Protein AF-A0A2R6MKP9-F1 (afdb_monomer_lite)

Foldseek 3Di:
DDDDDDDDDDDDDDDPPPDDDDDQDDDPPNDHPVVQLLVQLLVLLVVLLVQLVVVVADFDPCLSVQLSVQCVVQDLPDLVSSLVSSCVSGHPDPVSNVVSVVSSVVSNVSSVVSVCSDPPDDDD

Radius of gyration: 22.26 Å; chains: 1; bounding box: 54×35×82 Å

Sequence (124 aa):
MSDEPRSGGFDILDDATTDGVGVPKTNGAGVPDFAAARDHVRDELVRFARALRRAGMDVPANAATTAARALVVVGFDDRERARTALRACLVTDRADRATFDDLFAEFWRRLTAGLDPGGPAERA

Secondary structure (DSSP, 8-state):
---------------------------SSS---HHHHHHHHHHHHHHHHHHHHHTT----TTHHHHHHHHHHHH-SS-HHHHHHHHHHHH--SSTTHHHHHHHHHHHHHHHHHHH-SSTT----

pLDDT: mean 77.76, std 21.06, range [38.19, 97.19]

Structure (mmCIF, N/CA/C/O backbone):
data_AF-A0A2R6MKP9-F1
#
_entry.id   AF-A0A2R6MKP9-F1
#
loop_
_atom_site.group_PDB
_atom_site.id
_atom_site.type_symbol
_atom_site.label_atom_id
_atom_site.label_alt_id
_atom_site.label_comp_id
_atom_site.label_asym_id
_atom_site.label_entity_id
_atom_site.label_seq_id
_atom_site.pdbx_PDB_ins_code
_atom_site.Cartn_x
_atom_site.Cartn_y
_atom_site.Cartn_z
_atom_site.occupancy
_atom_site.B_iso_or_equiv
_atom_site.auth_seq_id
_atom_site.auth_comp_id
_atom_site.auth_asym_id
_atom_site.auth_atom_id
_atom_site.pdbx_PDB_model_num
ATOM 1 N N . MET A 1 1 ? -28.445 -10.143 -64.702 1.00 51.88 1 MET A N 1
ATOM 2 C CA . MET A 1 1 ? -27.547 -11.281 -64.999 1.00 51.88 1 MET A CA 1
ATOM 3 C C . MET A 1 1 ? -26.154 -10.688 -65.112 1.00 51.88 1 MET A C 1
ATOM 5 O O . MET A 1 1 ? -25.899 -10.023 -66.097 1.00 51.88 1 MET A O 1
ATOM 9 N N . SER A 1 2 ? -25.305 -10.694 -64.093 1.00 52.06 2 SER A N 1
ATOM 10 C CA . SER A 1 2 ? -25.045 -11.792 -63.166 1.00 52.06 2 SER A CA 1
ATOM 11 C C . SER A 1 2 ? -25.124 -11.377 -61.702 1.00 52.06 2 SER A C 1
ATOM 13 O O . SER A 1 2 ? -24.705 -10.291 -61.314 1.00 52.06 2 SER A O 1
ATOM 15 N N . ASP A 1 3 ? -25.712 -12.290 -60.949 1.00 47.47 3 ASP A N 1
ATOM 16 C CA . ASP A 1 3 ? -25.727 -12.399 -59.503 1.00 47.47 3 ASP A CA 1
ATOM 17 C C . ASP A 1 3 ? -24.469 -13.193 -59.116 1.00 47.47 3 ASP A C 1
ATOM 19 O O . ASP A 1 3 ? -24.230 -14.241 -59.716 1.00 47.47 3 ASP A O 1
ATOM 23 N N . GLU A 1 4 ? -23.649 -12.700 -58.186 1.00 56.94 4 GLU A N 1
ATOM 24 C CA . GLU A 1 4 ? -22.864 -13.589 -57.323 1.00 56.94 4 GLU A CA 1
ATOM 25 C C . GLU A 1 4 ? -22.521 -12.881 -55.992 1.00 56.94 4 GLU A C 1
ATOM 27 O O . GLU A 1 4 ? -21.984 -11.766 -56.006 1.00 56.94 4 GLU A O 1
ATOM 32 N N . PRO A 1 5 ? -22.836 -13.495 -54.837 1.00 58.31 5 PRO A N 1
ATOM 33 C CA . PRO A 1 5 ? -22.651 -12.912 -53.513 1.00 58.31 5 PRO A CA 1
ATOM 34 C C . PRO A 1 5 ? -21.278 -13.261 -52.921 1.00 58.31 5 PRO A C 1
ATOM 36 O O . PRO A 1 5 ? -20.846 -14.410 -52.952 1.00 58.31 5 PRO A O 1
ATOM 39 N N . ARG A 1 6 ? -20.619 -12.301 -52.260 1.00 48.06 6 ARG A N 1
ATOM 40 C CA . ARG A 1 6 ? -19.534 -12.609 -51.312 1.00 48.06 6 ARG A CA 1
ATOM 41 C C . ARG A 1 6 ? -20.007 -12.431 -49.876 1.00 48.06 6 ARG A C 1
ATOM 43 O O . ARG A 1 6 ? -19.797 -11.394 -49.257 1.00 48.06 6 ARG A O 1
ATOM 50 N N . SER A 1 7 ? -20.614 -13.495 -49.356 1.00 53.59 7 SER A N 1
ATOM 51 C CA . SER A 1 7 ? -20.558 -13.828 -47.933 1.00 53.59 7 SER A CA 1
ATOM 52 C C . SER A 1 7 ? -19.128 -14.258 -47.602 1.00 53.59 7 SER A C 1
ATOM 54 O O . SER A 1 7 ? -18.649 -15.258 -48.128 1.00 53.59 7 SER A O 1
ATOM 56 N N . GLY A 1 8 ? -18.441 -13.502 -46.749 1.00 48.75 8 GLY A N 1
ATOM 57 C CA . GLY A 1 8 ? -17.174 -13.897 -46.134 1.00 48.75 8 GLY A CA 1
ATOM 58 C C . GLY A 1 8 ? -17.363 -13.897 -44.628 1.00 48.75 8 GLY A C 1
ATOM 59 O O . GLY A 1 8 ? -17.310 -12.841 -44.004 1.00 48.75 8 GLY A O 1
ATOM 60 N N . GLY A 1 9 ? -17.701 -15.072 -44.102 1.00 44.62 9 GLY A N 1
ATOM 61 C CA . GLY A 1 9 ? -18.015 -15.324 -42.706 1.00 44.62 9 GLY A CA 1
ATOM 62 C C . GLY A 1 9 ? -16.894 -14.951 -41.742 1.00 44.62 9 GLY A C 1
ATOM 63 O O . GLY A 1 9 ? -15.705 -15.003 -42.045 1.00 44.62 9 GLY A O 1
ATOM 64 N N . PHE A 1 10 ? -17.346 -14.562 -40.562 1.00 47.12 10 PHE A N 1
ATOM 65 C CA . PHE A 1 10 ? -16.588 -14.399 -39.341 1.00 47.12 10 PHE A CA 1
ATOM 66 C C . PHE A 1 10 ? -16.225 -15.787 -38.804 1.00 47.12 10 PHE A C 1
ATOM 68 O O . PHE A 1 10 ? -17.066 -16.437 -38.189 1.00 47.12 10 PHE A O 1
ATOM 75 N N . ASP A 1 11 ? -14.997 -16.242 -39.046 1.00 48.06 11 ASP A N 1
ATOM 76 C CA . ASP A 1 11 ? -14.429 -17.386 -38.331 1.00 48.06 11 ASP A CA 1
ATOM 77 C C . ASP A 1 11 ? -13.654 -16.864 -37.118 1.00 48.06 11 ASP A C 1
ATOM 79 O O . ASP A 1 11 ? -12.482 -16.487 -37.189 1.00 48.06 11 ASP A O 1
ATOM 83 N N . ILE A 1 12 ? -14.364 -16.808 -35.988 1.00 48.00 12 ILE A N 1
ATOM 84 C CA . ILE A 1 12 ? -13.741 -16.929 -34.674 1.00 48.00 12 ILE A CA 1
ATOM 85 C C . ILE A 1 12 ? -13.135 -18.325 -34.623 1.00 48.00 12 ILE A C 1
ATOM 87 O O . ILE A 1 12 ? -13.857 -19.316 -34.546 1.00 48.00 12 ILE A O 1
ATOM 91 N N . LEU A 1 13 ? -11.810 -18.386 -34.619 1.00 45.19 13 LEU A N 1
ATOM 92 C CA . LEU A 1 13 ? -11.105 -19.502 -34.015 1.00 45.19 13 LEU A CA 1
ATOM 93 C C . LEU A 1 13 ? -10.690 -19.072 -32.614 1.00 45.19 13 LEU A C 1
ATOM 95 O O . LEU A 1 13 ? -9.719 -18.346 -32.402 1.00 45.19 13 LEU A O 1
ATOM 99 N N . ASP A 1 14 ? -11.538 -19.500 -31.689 1.00 49.00 14 ASP A N 1
ATOM 100 C CA . ASP A 1 14 ? -11.212 -19.787 -30.306 1.00 49.00 14 ASP A CA 1
ATOM 101 C C . ASP A 1 14 ? -10.197 -20.943 -30.314 1.00 49.00 14 ASP A C 1
ATOM 103 O O . ASP A 1 14 ? -10.514 -22.042 -30.764 1.00 49.00 14 ASP A O 1
ATOM 107 N N . ASP A 1 15 ? -8.964 -20.686 -29.878 1.00 40.44 15 ASP A N 1
ATOM 108 C CA . ASP A 1 15 ? -8.078 -21.744 -29.389 1.00 40.44 15 ASP A CA 1
ATOM 109 C C . ASP A 1 15 ? -7.482 -21.295 -28.058 1.00 40.44 15 ASP A C 1
ATOM 111 O O . ASP A 1 15 ? -6.445 -20.631 -27.960 1.00 40.44 15 ASP A O 1
ATOM 115 N N . ALA A 1 16 ? -8.224 -21.624 -27.007 1.00 51.53 16 ALA A N 1
ATOM 116 C CA . ALA A 1 16 ? -7.727 -21.660 -25.653 1.00 51.53 16 ALA A CA 1
ATOM 117 C C . ALA A 1 16 ? -6.789 -22.866 -25.498 1.00 51.53 16 ALA A C 1
ATOM 119 O O . ALA A 1 16 ? -7.197 -23.925 -25.032 1.00 51.53 16 ALA A O 1
ATOM 120 N N . THR A 1 17 ? -5.508 -22.671 -25.808 1.00 40.91 17 THR A N 1
ATOM 121 C CA . THR A 1 17 ? -4.431 -23.511 -25.270 1.00 40.91 17 THR A CA 1
ATOM 122 C C . THR A 1 17 ? -3.730 -22.745 -24.149 1.00 40.91 17 THR A C 1
ATOM 124 O O . THR A 1 17 ? -2.681 -22.123 -24.322 1.00 40.91 17 THR A O 1
ATOM 127 N N . THR A 1 18 ? -4.339 -22.758 -22.962 1.00 48.22 18 THR A N 1
ATOM 128 C CA . THR A 1 18 ? -3.602 -22.553 -21.710 1.00 48.22 18 THR A CA 1
ATOM 129 C C . THR A 1 18 ? -2.900 -23.854 -21.359 1.00 48.22 18 THR A C 1
ATOM 131 O O . THR A 1 18 ? -3.435 -24.641 -20.585 1.00 48.22 18 THR A O 1
ATOM 134 N N . ASP A 1 19 ? -1.702 -24.050 -21.903 1.00 40.56 19 ASP A N 1
ATOM 135 C CA . ASP A 1 19 ? -0.740 -24.989 -21.336 1.00 40.56 19 ASP A CA 1
ATOM 136 C C . ASP A 1 19 ? 0.460 -24.221 -20.791 1.00 40.56 19 ASP A C 1
ATOM 138 O O . ASP A 1 19 ? 1.057 -23.354 -21.434 1.00 40.56 19 ASP A O 1
ATOM 142 N N . GLY A 1 20 ? 0.718 -24.476 -19.512 1.00 49.41 20 GLY A N 1
ATOM 143 C CA . GLY A 1 20 ? 1.584 -23.678 -18.672 1.00 49.41 20 GLY A CA 1
ATOM 144 C C . GLY A 1 20 ? 3.056 -23.825 -19.012 1.00 49.41 20 GLY A C 1
ATOM 145 O O . GLY A 1 20 ? 3.613 -24.904 -18.888 1.00 49.41 20 GLY A O 1
ATOM 146 N N . VAL A 1 21 ? 3.698 -22.691 -19.282 1.00 38.31 21 VAL A N 1
ATOM 147 C CA . VAL A 1 21 ? 5.033 -22.332 -18.790 1.00 38.31 21 VAL A CA 1
ATOM 148 C C . VAL A 1 21 ? 5.019 -20.808 -18.649 1.00 38.31 21 VAL A C 1
ATOM 150 O O . VAL A 1 21 ? 4.752 -20.095 -19.614 1.00 38.31 21 VAL A O 1
ATOM 153 N N . GLY A 1 22 ? 5.248 -20.286 -17.444 1.00 40.75 22 GLY A N 1
ATOM 154 C CA . GLY A 1 22 ? 5.333 -18.844 -17.214 1.00 40.75 22 GLY A CA 1
ATOM 155 C C . GLY A 1 22 ? 6.589 -18.265 -17.862 1.00 40.75 22 GLY A C 1
ATOM 156 O O . GLY A 1 22 ? 7.650 -18.273 -17.247 1.00 40.75 22 GLY A O 1
ATOM 157 N N . VAL A 1 23 ? 6.472 -17.765 -19.093 1.00 46.59 23 VAL A N 1
ATOM 158 C CA . VAL A 1 23 ? 7.492 -16.912 -19.715 1.00 46.59 23 VAL A CA 1
ATOM 159 C C . VAL A 1 23 ? 7.166 -15.459 -19.356 1.00 46.59 23 VAL A C 1
ATOM 161 O O . VAL A 1 23 ? 6.036 -15.025 -19.611 1.00 46.59 23 VAL A O 1
ATOM 164 N N . PRO A 1 24 ? 8.102 -14.683 -18.776 1.00 47.78 24 PRO A N 1
ATOM 165 C CA . PRO A 1 24 ? 7.893 -13.252 -18.602 1.00 47.78 24 PRO A CA 1
ATOM 166 C C . PRO A 1 24 ? 7.704 -12.628 -19.987 1.00 47.78 24 PRO A C 1
ATOM 168 O O . PRO A 1 24 ? 8.552 -12.789 -20.866 1.00 47.78 24 PRO A O 1
ATOM 171 N N . LYS A 1 25 ? 6.572 -11.949 -20.208 1.00 51.62 25 LYS A N 1
ATOM 172 C CA . LYS A 1 25 ? 6.317 -11.241 -21.466 1.00 51.62 25 LYS A CA 1
ATOM 173 C C . LYS A 1 25 ? 7.343 -10.123 -21.612 1.00 51.62 25 LYS A C 1
ATOM 175 O O . LYS A 1 25 ? 7.202 -9.055 -21.030 1.00 51.62 25 LYS A O 1
ATOM 180 N N . THR A 1 26 ? 8.390 -10.375 -22.383 1.00 49.72 26 THR A N 1
ATOM 181 C CA . THR A 1 26 ? 9.228 -9.319 -22.927 1.00 49.72 26 THR A CA 1
ATOM 182 C C . THR A 1 26 ? 8.491 -8.757 -24.135 1.00 49.72 26 THR A C 1
ATOM 184 O O . THR A 1 26 ? 8.037 -9.494 -25.013 1.00 49.72 26 THR A O 1
ATOM 187 N N . ASN A 1 27 ? 8.341 -7.435 -24.201 1.00 48.75 27 ASN A N 1
ATOM 188 C CA . ASN A 1 27 ? 8.095 -6.821 -25.501 1.00 48.75 27 ASN A CA 1
ATOM 189 C C . ASN A 1 27 ? 9.260 -7.234 -26.422 1.00 48.75 27 ASN A C 1
ATOM 191 O O . ASN A 1 27 ? 10.372 -7.438 -25.942 1.00 48.75 27 ASN A O 1
ATOM 195 N N . GLY A 1 28 ? 9.027 -7.384 -27.731 1.00 46.91 28 GLY A N 1
ATOM 196 C CA . GLY A 1 28 ? 9.997 -7.936 -28.700 1.00 46.91 28 GLY A CA 1
ATOM 197 C C . GLY A 1 28 ? 11.346 -7.200 -28.846 1.00 46.91 28 GLY A C 1
ATOM 198 O O . GLY A 1 28 ? 12.132 -7.529 -29.726 1.00 46.91 28 GLY A O 1
ATOM 199 N N . ALA A 1 29 ? 11.635 -6.222 -27.993 1.00 48.53 29 ALA A N 1
ATOM 200 C CA . ALA A 1 29 ? 12.948 -5.654 -27.734 1.00 48.53 29 ALA A CA 1
ATOM 201 C C . ALA A 1 29 ? 13.173 -5.789 -26.225 1.00 48.53 29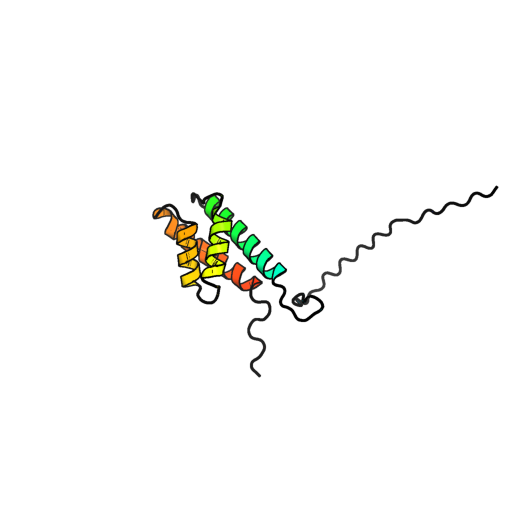 ALA A C 1
ATOM 203 O O . ALA A 1 29 ? 12.282 -5.371 -25.499 1.00 48.53 29 ALA A O 1
ATOM 204 N N . GLY A 1 30 ? 14.294 -6.365 -25.766 1.00 54.19 30 GLY A N 1
ATOM 205 C CA . GLY A 1 30 ? 14.619 -6.715 -24.365 1.00 54.19 30 GLY A CA 1
ATOM 206 C C . GLY A 1 30 ? 14.593 -5.572 -23.333 1.00 54.19 30 GLY A C 1
ATOM 207 O O . GLY A 1 30 ? 15.564 -5.333 -22.624 1.00 54.19 30 GLY A O 1
ATOM 208 N N . VAL A 1 31 ? 13.472 -4.868 -23.257 1.00 58.25 31 VAL A N 1
ATOM 209 C CA . VAL A 1 31 ? 13.114 -3.786 -22.357 1.00 58.25 31 VAL A CA 1
ATOM 210 C C . VAL A 1 31 ? 12.192 -4.408 -21.310 1.00 58.25 31 VAL A C 1
ATOM 212 O O . VAL A 1 31 ? 11.215 -5.062 -21.689 1.00 58.25 31 VAL A O 1
ATOM 215 N N . PRO A 1 32 ? 12.478 -4.226 -20.010 1.00 62.28 32 PRO A N 1
ATOM 216 C CA . PRO A 1 32 ? 11.584 -4.662 -18.947 1.00 62.28 32 PRO A CA 1
ATOM 217 C C . PRO A 1 32 ? 10.153 -4.175 -19.193 1.00 62.28 32 PRO A C 1
ATOM 219 O O . PRO A 1 32 ? 9.945 -3.040 -19.631 1.00 62.28 32 PRO A O 1
ATOM 222 N N . ASP A 1 33 ? 9.159 -5.013 -18.894 1.00 78.88 33 ASP A N 1
ATOM 223 C CA . ASP A 1 33 ? 7.754 -4.625 -19.015 1.00 78.88 33 ASP A CA 1
ATOM 224 C C . ASP A 1 33 ? 7.336 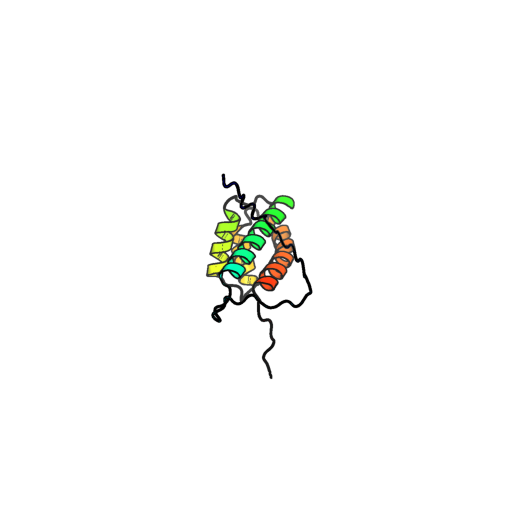-3.723 -17.842 1.00 78.88 33 ASP A C 1
ATOM 226 O O . ASP A 1 33 ? 6.651 -4.114 -16.894 1.00 78.88 33 ASP A O 1
ATOM 230 N N . PHE A 1 34 ? 7.793 -2.472 -17.899 1.00 79.44 34 PHE A N 1
ATOM 231 C CA . PHE A 1 34 ? 7.453 -1.439 -16.926 1.00 79.44 34 PHE A CA 1
ATOM 232 C C . PHE A 1 34 ? 5.949 -1.139 -16.896 1.00 79.44 34 PHE A C 1
ATOM 234 O O . PHE A 1 34 ? 5.441 -0.683 -15.870 1.00 79.44 34 PHE A O 1
ATOM 241 N N . ALA A 1 35 ? 5.234 -1.373 -18.003 1.00 84.19 35 ALA A N 1
ATOM 242 C CA . ALA A 1 35 ? 3.793 -1.168 -18.066 1.00 84.19 35 ALA A CA 1
ATOM 243 C C . ALA A 1 35 ? 3.068 -2.227 -17.231 1.00 84.19 35 ALA A C 1
ATOM 245 O O . ALA A 1 35 ? 2.277 -1.855 -16.363 1.00 84.19 35 ALA A O 1
ATOM 246 N N . ALA A 1 36 ? 3.412 -3.508 -17.397 1.00 84.62 36 ALA A N 1
ATOM 247 C CA . ALA A 1 36 ? 2.873 -4.576 -16.560 1.00 84.62 36 ALA A CA 1
ATOM 248 C C . ALA A 1 36 ? 3.253 -4.404 -15.086 1.00 84.62 36 ALA A C 1
ATOM 250 O O . ALA A 1 36 ? 2.389 -4.534 -14.221 1.00 84.62 36 ALA A O 1
ATOM 251 N N . ALA A 1 37 ? 4.503 -4.033 -14.783 1.00 86.62 37 ALA A N 1
ATOM 252 C CA . ALA A 1 37 ? 4.926 -3.775 -13.405 1.00 86.62 37 ALA A CA 1
ATOM 253 C C . ALA A 1 37 ? 4.115 -2.635 -12.761 1.00 86.62 37 ALA A C 1
ATOM 255 O O . ALA A 1 37 ? 3.635 -2.757 -11.633 1.00 86.62 37 ALA A O 1
ATOM 256 N N . ARG A 1 38 ? 3.906 -1.529 -13.487 1.00 88.25 38 ARG A N 1
ATOM 257 C CA . ARG A 1 38 ? 3.081 -0.404 -13.022 1.00 88.25 38 ARG A CA 1
ATOM 258 C C . ARG A 1 38 ? 1.630 -0.826 -12.798 1.00 88.25 38 ARG A C 1
ATOM 260 O O . ARG A 1 38 ? 1.036 -0.432 -11.792 1.00 88.25 38 ARG A O 1
ATOM 267 N N . ASP A 1 39 ? 1.059 -1.577 -13.732 1.00 91.38 39 ASP A N 1
ATOM 268 C CA . ASP A 1 39 ? -0.337 -2.005 -13.661 1.00 91.38 39 ASP A CA 1
ATOM 269 C C . ASP A 1 39 ? -0.542 -2.984 -12.492 1.00 91.38 39 ASP A C 1
ATOM 271 O O . ASP A 1 39 ? -1.471 -2.800 -11.705 1.00 91.38 39 ASP A O 1
ATOM 275 N N . HIS A 1 40 ? 0.409 -3.896 -12.257 1.00 92.00 40 HIS A N 1
ATOM 276 C CA . HIS A 1 40 ? 0.444 -4.766 -11.076 1.00 92.00 40 HIS A CA 1
ATOM 277 C C . HIS A 1 40 ? 0.488 -3.976 -9.761 1.00 92.00 40 HIS A C 1
ATOM 279 O O . HIS A 1 40 ? -0.344 -4.184 -8.877 1.00 92.00 40 HIS A O 1
ATOM 285 N N . VAL A 1 41 ? 1.409 -3.011 -9.631 1.00 92.50 41 VAL A N 1
ATOM 286 C CA . VAL A 1 41 ? 1.510 -2.161 -8.427 1.00 92.50 41 VAL A CA 1
ATOM 287 C C . VAL A 1 41 ? 0.198 -1.424 -8.164 1.00 92.50 41 VAL A C 1
ATOM 289 O O . VAL A 1 41 ? -0.270 -1.356 -7.023 1.00 92.50 41 VAL A O 1
ATOM 292 N N . ARG A 1 42 ? -0.414 -0.869 -9.214 1.00 92.44 42 ARG A N 1
ATOM 293 C CA . ARG A 1 42 ? -1.693 -0.163 -9.114 1.00 92.44 42 ARG A CA 1
ATOM 294 C C . ARG A 1 42 ? -2.801 -1.095 -8.625 1.00 92.44 42 ARG A C 1
ATOM 296 O O . ARG A 1 42 ? -3.546 -0.712 -7.718 1.00 92.44 42 ARG A O 1
ATOM 303 N N . ASP A 1 43 ? -2.915 -2.283 -9.203 1.00 94.00 43 ASP A N 1
ATOM 304 C CA . ASP A 1 43 ? -3.960 -3.243 -8.853 1.00 94.00 43 ASP A CA 1
ATOM 305 C C . ASP A 1 43 ? -3.810 -3.741 -7.414 1.00 94.00 43 ASP A C 1
ATOM 307 O O . ASP A 1 43 ? -4.792 -3.790 -6.662 1.00 94.00 43 ASP A O 1
ATOM 311 N N . GLU A 1 44 ? -2.576 -4.006 -6.985 1.00 95.56 44 GLU A N 1
ATOM 312 C CA . GLU A 1 44 ? -2.265 -4.395 -5.613 1.00 95.56 44 GLU A CA 1
ATOM 313 C C . GLU A 1 44 ? -2.578 -3.286 -4.603 1.00 95.56 44 GLU A C 1
ATOM 315 O O . GLU A 1 44 ? -3.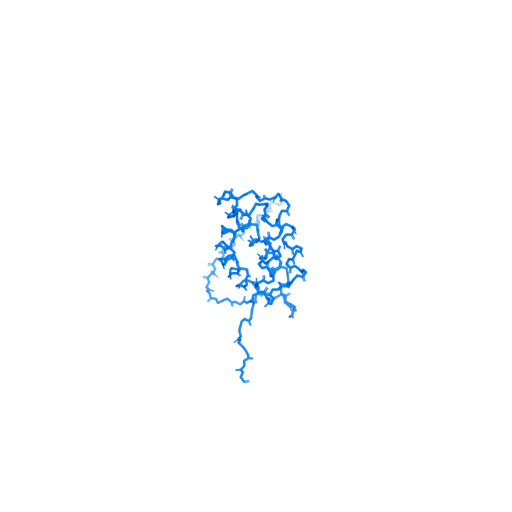178 -3.556 -3.558 1.00 95.56 44 GLU A O 1
ATOM 320 N N . LEU A 1 45 ? -2.284 -2.023 -4.928 1.00 94.06 45 LEU A N 1
ATOM 321 C CA . LEU A 1 45 ? -2.651 -0.874 -4.092 1.00 94.06 45 LEU A CA 1
ATOM 322 C C . LEU A 1 45 ? -4.168 -0.690 -3.978 1.00 94.06 45 LEU A C 1
ATOM 324 O O . LEU A 1 45 ? -4.684 -0.445 -2.885 1.00 94.06 45 LEU A O 1
ATOM 328 N N . VAL A 1 46 ? -4.907 -0.822 -5.083 1.00 93.44 46 VAL A N 1
ATOM 329 C CA . VAL A 1 46 ? -6.377 -0.734 -5.066 1.00 93.44 46 VAL A CA 1
ATOM 330 C C . VAL A 1 46 ? -6.967 -1.873 -4.239 1.00 93.44 46 VAL A C 1
ATOM 332 O O . VAL A 1 46 ? -7.878 -1.650 -3.434 1.00 93.44 46 VAL A O 1
ATOM 335 N N . ARG A 1 47 ? -6.445 -3.093 -4.402 1.00 94.38 47 ARG A N 1
ATOM 336 C CA . ARG A 1 47 ? -6.854 -4.262 -3.619 1.00 94.38 47 ARG A CA 1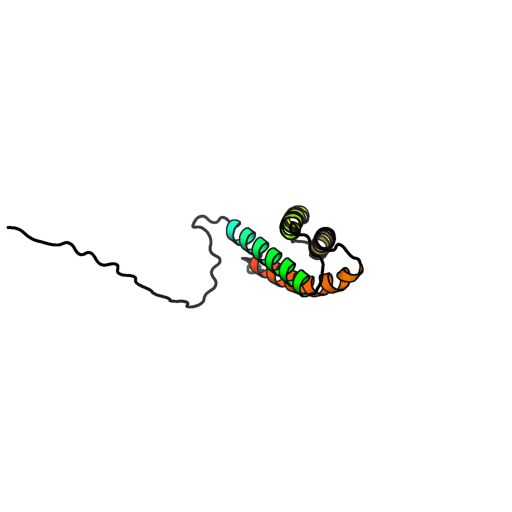
ATOM 337 C C . ARG A 1 47 ? -6.574 -4.054 -2.131 1.00 94.38 47 ARG A C 1
ATOM 339 O O . ARG A 1 47 ? -7.461 -4.319 -1.321 1.00 94.38 47 ARG A O 1
ATOM 346 N N . PHE A 1 48 ? -5.406 -3.524 -1.778 1.00 95.44 48 PHE A N 1
ATOM 347 C CA . PHE A 1 48 ? -5.040 -3.218 -0.397 1.00 95.44 48 PHE A CA 1
ATOM 348 C C . PHE A 1 48 ? -5.945 -2.145 0.215 1.00 95.44 48 PHE A C 1
ATOM 350 O O . PHE A 1 48 ? -6.553 -2.381 1.255 1.00 95.44 48 PHE A O 1
ATOM 357 N N . ALA A 1 49 ? -6.164 -1.023 -0.475 1.00 93.06 49 ALA A N 1
ATOM 358 C CA . ALA A 1 49 ? -7.076 0.024 -0.011 1.00 93.06 49 ALA A CA 1
ATOM 359 C C . ALA A 1 49 ? -8.516 -0.491 0.181 1.00 93.06 49 ALA A C 1
ATOM 361 O O . ALA A 1 49 ? -9.232 -0.040 1.072 1.00 93.06 49 ALA A O 1
ATOM 362 N N . ARG A 1 50 ? -8.969 -1.443 -0.644 1.00 92.75 50 ARG A N 1
ATOM 363 C CA . ARG A 1 50 ? -10.267 -2.114 -0.456 1.00 92.75 50 ARG A CA 1
ATOM 364 C C . ARG A 1 50 ? -10.267 -3.056 0.749 1.00 92.75 50 ARG A C 1
ATOM 366 O O . ARG A 1 50 ? -11.279 -3.122 1.435 1.00 92.75 50 ARG A O 1
ATOM 373 N N . ALA A 1 51 ? -9.180 -3.786 0.996 1.00 95.12 51 ALA A N 1
ATOM 374 C CA . ALA A 1 51 ? -9.054 -4.667 2.158 1.00 95.12 51 ALA A CA 1
ATOM 375 C C . ALA A 1 51 ? -9.108 -3.871 3.470 1.00 95.12 51 ALA A C 1
ATOM 377 O O . ALA A 1 51 ? -9.905 -4.203 4.340 1.00 95.12 51 ALA A O 1
ATOM 378 N N . LEU A 1 52 ? -8.366 -2.764 3.552 1.00 94.19 52 LEU A N 1
ATOM 379 C CA . LEU A 1 52 ? -8.368 -1.863 4.710 1.00 94.19 52 LEU A CA 1
ATOM 380 C C . LEU A 1 52 ? -9.775 -1.304 5.001 1.00 94.19 52 LEU A C 1
ATOM 382 O O . LEU A 1 52 ? -1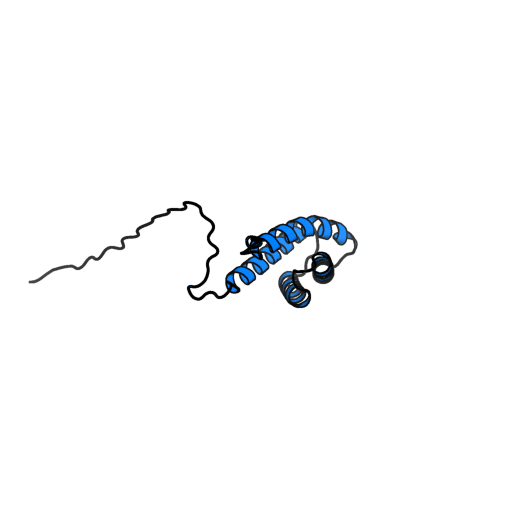0.246 -1.381 6.131 1.00 94.19 52 LEU A O 1
ATOM 386 N N . ARG A 1 53 ? -10.501 -0.836 3.972 1.00 92.06 53 ARG A N 1
ATOM 387 C CA . ARG A 1 53 ? -11.893 -0.363 4.138 1.00 92.06 53 ARG A CA 1
ATOM 388 C C . ARG A 1 53 ? -12.841 -1.464 4.612 1.00 92.06 53 ARG A C 1
ATOM 390 O O . ARG A 1 53 ? -13.714 -1.205 5.430 1.00 92.06 53 ARG A O 1
ATOM 397 N N . ARG A 1 54 ? -12.680 -2.698 4.119 1.00 94.62 54 ARG A N 1
ATOM 398 C CA . ARG A 1 54 ? -13.475 -3.847 4.596 1.00 94.62 54 ARG A CA 1
ATOM 399 C C . ARG A 1 54 ? -13.155 -4.224 6.041 1.00 94.62 54 ARG A C 1
ATOM 401 O O . ARG A 1 54 ? -14.029 -4.752 6.714 1.00 94.62 54 ARG A O 1
ATOM 408 N N . ALA A 1 55 ? -11.942 -3.938 6.502 1.00 93.75 55 ALA A N 1
ATOM 409 C CA . ALA A 1 55 ? -11.534 -4.112 7.891 1.00 93.75 55 ALA A CA 1
ATOM 410 C C . ALA A 1 55 ? -12.001 -2.966 8.814 1.00 93.75 55 ALA A C 1
ATOM 412 O O . ALA A 1 55 ? -11.700 -2.991 10.002 1.00 93.75 55 ALA A O 1
ATOM 413 N N . GLY A 1 56 ? -12.745 -1.983 8.290 1.00 91.25 56 GLY A N 1
ATOM 414 C CA . GLY A 1 56 ? -13.340 -0.895 9.072 1.00 91.25 56 GLY A CA 1
ATOM 415 C C . GLY A 1 56 ? -12.494 0.375 9.174 1.00 91.25 56 GLY A C 1
ATOM 416 O O . GLY A 1 56 ? -12.931 1.319 9.821 1.00 91.25 56 GLY A O 1
ATOM 417 N N . MET A 1 57 ? -11.328 0.428 8.522 1.00 92.69 57 MET A N 1
ATOM 418 C CA . MET A 1 57 ? -10.474 1.620 8.527 1.00 92.69 57 MET A CA 1
ATOM 419 C C . MET A 1 57 ? -11.036 2.729 7.628 1.00 92.69 57 MET A C 1
ATOM 421 O O . MET A 1 57 ? -11.483 2.461 6.503 1.00 92.69 57 MET A O 1
ATOM 425 N N . ASP A 1 58 ? -10.912 3.983 8.068 1.00 88.31 58 ASP A N 1
ATOM 426 C CA . ASP A 1 58 ? -11.242 5.153 7.249 1.00 88.31 58 ASP A CA 1
ATOM 427 C C . ASP A 1 58 ? -10.086 5.502 6.297 1.00 88.31 58 ASP A C 1
ATOM 429 O O . ASP A 1 58 ? -9.152 6.235 6.628 1.00 88.31 58 ASP A O 1
ATOM 433 N N . VAL A 1 59 ? -10.127 4.922 5.094 1.00 87.12 59 VAL A N 1
ATOM 434 C CA . VAL A 1 59 ? -9.089 5.102 4.069 1.00 87.12 59 VAL A CA 1
ATOM 435 C C . VAL A 1 59 ? -9.490 6.198 3.074 1.00 87.12 59 VAL A C 1
ATOM 437 O O . VAL A 1 59 ? -10.449 5.987 2.312 1.00 87.12 59 VAL A O 1
ATOM 440 N N . PRO A 1 60 ? -8.702 7.290 2.946 1.00 85.50 60 PRO A N 1
ATOM 441 C CA . PRO A 1 60 ? -9.011 8.401 2.047 1.00 85.50 60 PRO A CA 1
ATOM 442 C C . PRO A 1 60 ? -9.265 7.976 0.590 1.00 85.50 60 PRO A C 1
ATOM 444 O O . PRO A 1 60 ? -8.718 6.989 0.085 1.00 85.50 60 PRO A O 1
ATOM 447 N N . ALA A 1 61 ? -10.077 8.740 -0.144 1.00 81.75 61 ALA A N 1
ATOM 448 C CA . ALA A 1 61 ? -10.384 8.431 -1.546 1.00 81.75 61 ALA A CA 1
ATOM 449 C C . ALA A 1 61 ? -9.137 8.494 -2.453 1.00 81.75 61 ALA A C 1
ATOM 451 O O . ALA A 1 61 ? -8.962 7.664 -3.344 1.00 81.75 61 ALA A O 1
ATOM 452 N N . ASN A 1 62 ? -8.230 9.437 -2.182 1.00 87.12 62 ASN A N 1
ATOM 453 C CA . ASN A 1 62 ? -6.962 9.617 -2.898 1.00 87.12 62 ASN A CA 1
ATOM 454 C C . ASN A 1 62 ? -5.823 8.719 -2.378 1.00 87.12 62 ASN A C 1
ATOM 456 O O . ASN A 1 62 ? -4.706 8.794 -2.894 1.00 87.12 62 ASN A O 1
ATOM 460 N N . ALA A 1 63 ? -6.088 7.871 -1.380 1.00 85.00 63 ALA A N 1
ATOM 461 C CA . ALA A 1 63 ? -5.062 7.151 -0.637 1.00 85.00 63 ALA A CA 1
ATOM 462 C C . ALA A 1 63 ? -4.213 6.232 -1.530 1.00 85.00 63 ALA A C 1
ATOM 464 O O . ALA A 1 63 ? -2.998 6.192 -1.380 1.00 85.00 63 ALA A O 1
ATOM 465 N N . ALA A 1 64 ? -4.823 5.572 -2.523 1.00 88.25 64 ALA A N 1
ATOM 466 C CA . ALA A 1 64 ? -4.103 4.717 -3.471 1.00 88.25 64 ALA A CA 1
ATOM 467 C C . ALA A 1 64 ? -3.099 5.507 -4.333 1.00 88.25 64 ALA A C 1
ATOM 469 O O . ALA A 1 64 ? -1.969 5.068 -4.528 1.00 88.25 64 ALA A O 1
ATOM 470 N N . THR A 1 65 ? -3.476 6.697 -4.809 1.00 91.31 65 THR A N 1
ATOM 471 C CA . THR A 1 65 ? -2.589 7.558 -5.607 1.00 91.31 65 THR A CA 1
ATOM 472 C C . THR A 1 65 ? -1.455 8.128 -4.759 1.00 91.31 65 THR A C 1
ATOM 474 O O . THR A 1 65 ? -0.307 8.159 -5.201 1.00 91.31 65 THR A O 1
ATOM 477 N N . THR A 1 66 ? -1.754 8.566 -3.534 1.00 92.88 66 THR A N 1
ATOM 478 C CA . THR A 1 66 ? -0.738 9.058 -2.591 1.00 92.88 66 THR A CA 1
ATOM 479 C C . THR A 1 66 ? 0.240 7.945 -2.212 1.00 92.88 66 THR A C 1
ATOM 481 O O . THR A 1 66 ? 1.449 8.153 -2.269 1.00 92.88 66 THR A O 1
ATOM 484 N N . ALA A 1 67 ? -0.268 6.744 -1.928 1.00 93.88 67 ALA A N 1
ATOM 485 C CA . ALA A 1 67 ? 0.529 5.550 -1.668 1.00 93.88 67 ALA A CA 1
ATOM 486 C C . ALA A 1 67 ? 1.437 5.182 -2.850 1.00 93.88 67 ALA A C 1
ATOM 488 O O . ALA A 1 67 ? 2.621 4.923 -2.649 1.00 93.88 67 ALA A O 1
ATOM 489 N N . ALA A 1 68 ? 0.921 5.223 -4.083 1.00 93.31 68 ALA A N 1
ATOM 490 C CA . ALA A 1 68 ? 1.720 4.968 -5.280 1.00 93.31 68 ALA A CA 1
ATOM 491 C C . ALA A 1 68 ? 2.891 5.955 -5.402 1.00 93.31 68 ALA A C 1
ATOM 493 O O . ALA A 1 68 ? 4.028 5.545 -5.620 1.00 93.31 68 ALA A O 1
ATOM 494 N N . ARG A 1 69 ? 2.636 7.255 -5.203 1.00 94.00 69 ARG A N 1
ATOM 495 C CA . ARG A 1 69 ? 3.690 8.285 -5.217 1.00 94.00 69 ARG A CA 1
ATOM 496 C C . ARG A 1 69 ? 4.723 8.055 -4.118 1.00 94.00 69 ARG A C 1
ATOM 498 O O . ARG A 1 69 ? 5.912 8.199 -4.374 1.00 94.00 69 ARG A O 1
ATOM 505 N N . ALA A 1 70 ? 4.282 7.675 -2.921 1.00 95.69 70 ALA A N 1
ATOM 506 C CA . ALA A 1 70 ? 5.182 7.368 -1.818 1.00 95.69 70 ALA A CA 1
ATOM 507 C C . ALA A 1 70 ? 6.093 6.173 -2.143 1.00 95.69 70 ALA A C 1
ATOM 509 O O . ALA A 1 70 ? 7.296 6.260 -1.916 1.00 95.69 70 ALA A O 1
ATOM 510 N N . LEU A 1 71 ? 5.549 5.105 -2.742 1.00 94.06 71 LEU A N 1
ATOM 511 C CA . LEU A 1 71 ? 6.321 3.933 -3.173 1.00 94.06 71 LEU A CA 1
ATOM 512 C C . LEU A 1 71 ? 7.367 4.268 -4.241 1.00 94.06 71 LEU A C 1
ATOM 514 O O . LEU A 1 71 ? 8.484 3.770 -4.163 1.00 94.06 71 LEU A O 1
ATOM 518 N N . VAL A 1 72 ? 7.051 5.160 -5.185 1.00 93.19 72 VAL A N 1
ATOM 519 C CA . VAL A 1 72 ? 8.031 5.648 -6.174 1.00 93.19 72 VAL A CA 1
ATOM 520 C C . VAL A 1 72 ? 9.213 6.353 -5.500 1.00 93.19 72 VAL A C 1
ATOM 522 O O . VAL A 1 72 ? 10.341 6.225 -5.961 1.00 93.19 72 VAL A O 1
ATOM 525 N N . VAL A 1 73 ? 8.973 7.082 -4.406 1.00 95.50 73 VAL A N 1
ATOM 526 C CA . VAL A 1 73 ? 10.026 7.814 -3.682 1.00 95.50 73 VAL A CA 1
ATOM 527 C C . VAL A 1 73 ? 10.879 6.886 -2.817 1.00 95.50 73 VAL A C 1
ATOM 529 O O . VAL A 1 73 ? 12.094 7.060 -2.757 1.00 95.50 73 VAL A O 1
ATOM 532 N N . VAL A 1 74 ? 10.265 5.928 -2.117 1.00 95.19 74 VAL A N 1
ATOM 533 C CA . VAL A 1 74 ? 10.988 5.065 -1.164 1.00 95.19 74 VAL A CA 1
ATOM 534 C C . VAL A 1 74 ? 11.576 3.801 -1.784 1.00 95.19 74 VAL A C 1
ATOM 536 O O . VAL A 1 74 ? 12.484 3.222 -1.188 1.00 95.19 74 VAL A O 1
ATOM 539 N N . GLY A 1 75 ? 11.086 3.398 -2.958 1.00 91.56 75 GLY A N 1
ATOM 540 C CA . GLY A 1 75 ? 11.488 2.173 -3.642 1.00 91.56 75 GLY A CA 1
ATOM 541 C C . GLY A 1 75 ? 10.920 0.900 -3.004 1.00 91.56 75 GLY A C 1
ATOM 542 O O . GLY A 1 75 ? 10.109 0.945 -2.075 1.00 91.56 75 GLY A O 1
ATOM 543 N N . PHE A 1 76 ? 11.361 -0.249 -3.523 1.00 91.31 76 PHE A N 1
ATOM 544 C CA . PHE A 1 76 ? 10.910 -1.581 -3.093 1.00 91.31 76 PHE A CA 1
ATOM 545 C C . PHE A 1 76 ? 11.998 -2.405 -2.382 1.00 91.31 76 PHE A C 1
ATOM 547 O O . PHE A 1 76 ? 11.715 -3.506 -1.917 1.00 91.31 76 PHE A O 1
ATOM 554 N N . ASP A 1 77 ? 13.212 -1.863 -2.245 1.00 89.38 77 ASP A N 1
ATOM 555 C CA . ASP A 1 77 ? 14.374 -2.567 -1.672 1.00 89.38 77 ASP A CA 1
ATOM 556 C C . ASP A 1 77 ? 14.274 -2.760 -0.151 1.00 89.38 77 ASP A C 1
ATOM 558 O O . ASP A 1 77 ? 14.872 -3.669 0.422 1.00 89.38 77 ASP A O 1
ATOM 562 N N . ASP A 1 78 ? 13.514 -1.891 0.517 1.00 91.94 78 ASP A N 1
ATOM 563 C CA . ASP A 1 78 ? 13.356 -1.871 1.967 1.00 91.94 78 ASP A CA 1
ATOM 564 C C . ASP A 1 78 ? 11.868 -1.924 2.330 1.00 91.94 78 ASP A C 1
ATOM 566 O O . ASP A 1 78 ? 11.137 -0.926 2.287 1.00 91.94 78 ASP A O 1
ATOM 570 N N . ARG A 1 79 ? 11.427 -3.124 2.722 1.00 95.00 79 ARG A N 1
ATOM 571 C CA . ARG A 1 79 ? 10.053 -3.390 3.159 1.00 95.00 79 ARG A CA 1
ATOM 572 C C . ARG A 1 79 ? 9.617 -2.468 4.296 1.00 95.00 79 ARG A C 1
ATOM 574 O O . ARG A 1 79 ? 8.462 -2.048 4.320 1.00 95.00 79 ARG A O 1
ATOM 581 N N . GLU A 1 80 ? 10.500 -2.171 5.244 1.00 96.44 80 GLU A N 1
ATOM 582 C CA . GLU A 1 80 ? 10.152 -1.391 6.433 1.00 96.44 80 GLU A CA 1
ATOM 583 C C . GLU A 1 80 ? 9.993 0.096 6.099 1.00 96.44 80 GLU A C 1
ATOM 585 O O . GLU A 1 80 ? 9.084 0.772 6.600 1.00 96.44 80 GLU A O 1
ATOM 590 N N . ARG A 1 81 ? 10.812 0.596 5.170 1.00 96.31 81 ARG A N 1
ATOM 591 C CA . ARG A 1 81 ? 10.666 1.947 4.619 1.00 96.31 81 ARG A CA 1
ATOM 592 C C . ARG A 1 81 ? 9.354 2.105 3.857 1.00 96.31 81 ARG A C 1
ATOM 594 O O . ARG A 1 81 ? 8.624 3.070 4.098 1.00 96.31 81 ARG A O 1
ATOM 601 N N . ALA A 1 82 ? 9.017 1.138 3.004 1.00 96.50 82 ALA A N 1
ATOM 602 C CA . ALA A 1 82 ? 7.746 1.124 2.286 1.00 96.50 82 ALA A CA 1
ATOM 603 C C . ALA A 1 82 ? 6.547 1.030 3.241 1.00 96.50 82 ALA A C 1
ATOM 605 O O . ALA A 1 82 ? 5.585 1.788 3.095 1.00 96.50 82 ALA A O 1
ATOM 606 N N . ARG A 1 83 ? 6.630 0.173 4.269 1.00 97.19 83 ARG A N 1
ATOM 607 C CA . ARG A 1 83 ? 5.615 0.068 5.328 1.00 97.19 83 ARG A CA 1
ATOM 608 C C . ARG A 1 83 ? 5.374 1.411 5.999 1.00 97.19 83 ARG A C 1
ATOM 610 O O . ARG A 1 83 ? 4.233 1.846 6.120 1.00 97.19 83 ARG A O 1
ATOM 617 N N . THR A 1 84 ? 6.447 2.076 6.418 1.00 97.06 84 THR A N 1
ATOM 618 C CA . THR A 1 84 ? 6.371 3.356 7.127 1.00 97.06 84 THR A CA 1
ATOM 619 C C . THR A 1 84 ? 5.738 4.441 6.260 1.00 97.06 84 THR A C 1
ATOM 621 O O . THR A 1 84 ? 4.854 5.158 6.734 1.00 97.06 84 THR A O 1
ATOM 624 N N . ALA A 1 85 ? 6.135 4.526 4.988 1.00 96.50 85 ALA A N 1
ATOM 625 C CA . ALA A 1 85 ? 5.578 5.485 4.040 1.00 96.50 85 ALA A CA 1
ATOM 626 C C . ALA A 1 85 ? 4.087 5.227 3.771 1.00 96.50 85 ALA A C 1
ATOM 628 O O . ALA A 1 85 ? 3.270 6.139 3.883 1.00 96.50 85 ALA A O 1
ATOM 629 N N . LEU A 1 86 ? 3.708 3.975 3.501 1.00 95.56 86 LEU A N 1
ATOM 630 C CA . LEU A 1 86 ? 2.311 3.601 3.279 1.00 95.56 86 LEU A CA 1
ATOM 631 C C . LEU A 1 86 ? 1.451 3.838 4.516 1.00 95.56 86 LEU A C 1
ATOM 633 O O . LEU A 1 86 ? 0.352 4.374 4.395 1.00 95.56 86 LEU A O 1
ATOM 637 N N . ARG A 1 87 ? 1.957 3.516 5.708 1.00 95.12 87 ARG A N 1
ATOM 638 C CA . ARG A 1 87 ? 1.254 3.795 6.961 1.00 95.12 87 ARG A CA 1
ATOM 639 C C . ARG A 1 87 ? 0.968 5.288 7.106 1.00 95.12 87 ARG A C 1
ATOM 641 O O . ARG A 1 87 ? -0.150 5.653 7.438 1.00 95.12 87 ARG A O 1
ATOM 648 N N . ALA A 1 88 ? 1.945 6.147 6.811 1.00 93.75 88 ALA A N 1
ATOM 649 C CA . ALA A 1 88 ? 1.767 7.598 6.872 1.00 93.75 88 ALA A CA 1
ATOM 650 C C . ALA A 1 88 ? 0.739 8.129 5.856 1.00 93.75 88 ALA A C 1
ATOM 652 O O . ALA A 1 88 ? 0.097 9.143 6.112 1.00 93.75 88 ALA A O 1
ATOM 653 N N . CYS A 1 89 ? 0.571 7.461 4.711 1.00 93.00 89 CYS A N 1
ATOM 654 C CA . CYS A 1 89 ? -0.395 7.860 3.686 1.00 93.00 89 CYS A CA 1
ATOM 655 C C . CYS A 1 89 ? -1.812 7.318 3.914 1.00 93.00 89 CYS A C 1
ATOM 657 O O . CYS A 1 89 ? -2.772 7.932 3.451 1.00 93.00 89 CYS A O 1
ATOM 659 N N . LEU A 1 90 ? -1.937 6.140 4.531 1.00 91.06 90 LEU A N 1
ATOM 660 C CA . LEU A 1 90 ? -3.186 5.373 4.568 1.00 91.06 90 LEU A CA 1
ATOM 661 C C . LEU A 1 90 ? -3.869 5.373 5.938 1.00 91.06 90 LEU A C 1
ATOM 663 O O . LEU A 1 90 ? -5.072 5.138 5.995 1.00 91.06 90 LEU A O 1
ATOM 667 N N . VAL A 1 91 ? -3.121 5.595 7.020 1.00 92.31 91 VAL A N 1
ATOM 668 C CA . VAL A 1 91 ? -3.627 5.483 8.391 1.00 92.31 91 VAL A CA 1
ATOM 669 C C . VAL A 1 91 ? -3.903 6.868 8.962 1.00 92.31 91 VAL A C 1
ATOM 671 O O . VAL A 1 91 ? -2.983 7.661 9.161 1.00 92.31 91 VAL A O 1
ATOM 674 N N . THR A 1 92 ? -5.174 7.141 9.243 1.00 87.94 92 THR A N 1
ATOM 675 C CA . THR A 1 92 ? -5.659 8.404 9.815 1.00 87.94 92 THR A CA 1
ATOM 676 C C . THR A 1 92 ? -5.776 8.342 11.343 1.00 87.94 92 THR A C 1
ATOM 678 O O . THR A 1 92 ? -5.519 9.349 12.002 1.00 87.94 92 THR A O 1
ATOM 681 N N . ASP A 1 93 ? -6.060 7.164 11.914 1.00 89.19 93 ASP A N 1
ATOM 682 C CA . ASP A 1 93 ? -6.164 6.930 13.362 1.00 89.19 93 ASP A CA 1
ATOM 683 C C . ASP A 1 93 ? -5.058 5.994 13.894 1.00 89.19 93 ASP A C 1
ATOM 685 O O . ASP A 1 93 ? -4.590 5.069 13.230 1.00 89.19 93 ASP A O 1
ATOM 689 N N . ARG A 1 94 ? -4.619 6.203 15.139 1.00 88.94 94 ARG A N 1
ATOM 690 C CA . ARG A 1 94 ? -3.661 5.314 15.809 1.00 88.94 94 ARG A CA 1
ATOM 691 C C . ARG A 1 94 ? -4.226 3.906 16.039 1.00 88.94 94 ARG A C 1
ATOM 693 O O . ARG A 1 94 ? -3.432 2.964 16.016 1.00 88.94 94 ARG A O 1
ATOM 700 N N . ALA A 1 95 ? -5.529 3.766 16.272 1.00 90.75 95 ALA A N 1
ATOM 701 C CA . ALA A 1 95 ? -6.194 2.481 16.490 1.00 90.75 95 ALA A CA 1
ATOM 702 C C . ALA A 1 95 ? -6.058 1.547 15.274 1.00 90.75 95 ALA A C 1
ATOM 704 O O . ALA A 1 95 ? -5.840 0.349 15.432 1.00 90.75 95 ALA A O 1
ATOM 705 N N . ASP A 1 96 ? -6.044 2.118 14.071 1.00 93.25 96 ASP A N 1
ATOM 706 C CA . ASP A 1 96 ? -5.988 1.383 12.805 1.00 93.25 96 ASP A CA 1
ATOM 707 C C . ASP A 1 96 ? -4.587 0.855 12.449 1.00 93.25 96 ASP A C 1
ATOM 709 O O . ASP A 1 96 ? -4.408 0.131 11.467 1.00 93.25 96 ASP A O 1
ATOM 713 N N . ARG A 1 97 ? -3.560 1.194 13.242 1.00 91.94 97 ARG A N 1
ATOM 714 C CA . ARG A 1 97 ? -2.169 0.795 12.963 1.00 91.94 97 ARG A CA 1
ATOM 715 C C . ARG A 1 97 ? -1.965 -0.716 12.998 1.00 91.94 97 ARG A C 1
ATOM 717 O O . ARG A 1 97 ? -1.222 -1.222 12.166 1.00 91.94 97 ARG A O 1
ATOM 724 N N . ALA A 1 98 ? -2.603 -1.408 13.942 1.00 93.19 98 ALA A N 1
ATOM 725 C CA . ALA A 1 98 ? -2.484 -2.861 14.061 1.00 93.19 98 ALA A CA 1
ATOM 726 C C . ALA A 1 98 ? -3.114 -3.557 12.845 1.00 93.19 98 ALA A C 1
ATOM 728 O O . ALA A 1 98 ? -2.449 -4.335 12.169 1.00 93.19 98 ALA A O 1
ATOM 729 N N . THR A 1 99 ? -4.340 -3.163 12.488 1.00 94.19 99 THR A N 1
ATOM 730 C CA . THR A 1 99 ? -5.055 -3.657 11.303 1.00 94.19 99 THR A CA 1
ATOM 731 C C . THR A 1 99 ? -4.271 -3.422 10.011 1.00 94.19 99 THR A C 1
ATOM 733 O O . THR A 1 99 ? -4.198 -4.299 9.149 1.00 94.19 99 THR A O 1
ATOM 736 N N . PHE A 1 100 ? -3.653 -2.246 9.870 1.00 95.75 100 PHE A N 1
ATOM 737 C CA . PHE A 1 100 ? -2.768 -1.961 8.745 1.00 95.75 100 PHE A CA 1
ATOM 738 C C . PHE A 1 100 ? -1.572 -2.920 8.703 1.00 95.75 100 PHE A C 1
ATOM 740 O O . PHE A 1 100 ? -1.277 -3.458 7.637 1.00 95.75 100 PHE A O 1
ATOM 747 N N . ASP A 1 101 ? -0.887 -3.126 9.831 1.00 94.94 101 ASP A N 1
ATOM 748 C CA . ASP A 1 101 ? 0.325 -3.949 9.897 1.00 94.94 101 ASP A CA 1
ATOM 749 C C . ASP A 1 101 ? 0.033 -5.424 9.564 1.00 94.94 101 ASP A C 1
ATOM 751 O O . ASP A 1 101 ? 0.799 -6.040 8.813 1.00 94.94 101 ASP A O 1
ATOM 755 N N . ASP A 1 102 ? -1.110 -5.948 10.016 1.00 95.06 102 ASP A N 1
ATOM 756 C CA . ASP A 1 102 ? -1.574 -7.305 9.703 1.00 95.06 102 ASP A CA 1
ATOM 757 C C . ASP A 1 102 ? -1.812 -7.490 8.197 1.00 95.06 102 ASP A C 1
ATOM 759 O O . ASP A 1 102 ? -1.328 -8.443 7.576 1.00 95.06 102 ASP A O 1
ATOM 763 N N . LEU A 1 103 ? -2.512 -6.539 7.573 1.00 96.19 103 LEU A N 1
ATOM 764 C CA . LEU A 1 103 ? -2.834 -6.591 6.145 1.00 96.19 103 LEU A CA 1
ATOM 765 C C . LEU A 1 103 ? -1.636 -6.246 5.247 1.00 96.19 103 LEU A C 1
ATOM 767 O O . LEU A 1 103 ? -1.552 -6.717 4.107 1.00 96.19 103 LEU A O 1
ATOM 771 N N . PHE A 1 104 ? -0.689 -5.450 5.744 1.00 96.81 104 PHE A N 1
ATOM 772 C CA . PHE A 1 104 ? 0.493 -5.036 4.997 1.00 96.81 104 PHE A CA 1
ATOM 773 C C . PHE A 1 104 ? 1.387 -6.224 4.637 1.00 96.81 104 PHE A C 1
ATOM 775 O O . PHE A 1 104 ? 1.925 -6.270 3.531 1.00 96.81 104 PHE A O 1
ATOM 782 N N . ALA A 1 105 ? 1.545 -7.200 5.536 1.00 94.31 105 ALA A N 1
ATOM 783 C CA . ALA A 1 105 ? 2.381 -8.371 5.276 1.00 94.31 105 ALA A CA 1
ATOM 784 C C . ALA A 1 105 ? 1.895 -9.176 4.057 1.00 94.31 105 ALA A C 1
ATOM 786 O O . ALA A 1 105 ? 2.706 -9.599 3.229 1.00 94.31 105 ALA A O 1
ATOM 787 N N . GLU A 1 106 ? 0.578 -9.351 3.917 1.00 95.44 106 GLU A N 1
ATOM 788 C CA . GLU A 1 106 ? -0.015 -10.027 2.762 1.00 95.44 106 GLU A CA 1
ATOM 789 C C . GLU A 1 106 ? 0.125 -9.194 1.485 1.00 95.44 106 GLU A C 1
ATOM 791 O O . GLU A 1 106 ? 0.563 -9.714 0.457 1.00 95.44 106 GLU A O 1
ATOM 796 N N . PHE A 1 107 ? -0.202 -7.900 1.559 1.00 95.94 107 PHE A N 1
ATOM 797 C CA . PHE A 1 107 ? -0.042 -6.964 0.446 1.00 95.94 107 PHE A CA 1
ATOM 798 C C . PHE A 1 107 ? 1.393 -6.964 -0.088 1.00 95.94 107 PHE A C 1
ATOM 800 O O . PHE A 1 107 ? 1.593 -7.126 -1.289 1.00 95.94 107 PHE A O 1
ATOM 807 N N . TRP A 1 108 ? 2.386 -6.843 0.797 1.00 95.69 108 TRP A N 1
ATOM 808 C CA . TRP A 1 108 ? 3.793 -6.770 0.415 1.00 95.69 108 TRP A CA 1
ATOM 809 C C . TRP A 1 108 ? 4.234 -8.014 -0.351 1.00 95.69 108 TRP A C 1
ATOM 811 O O . TRP A 1 108 ? 4.866 -7.898 -1.395 1.00 95.69 108 TRP A O 1
ATOM 821 N N . ARG A 1 109 ? 3.828 -9.201 0.116 1.00 94.69 109 ARG A N 1
ATOM 822 C CA . ARG A 1 109 ? 4.142 -10.470 -0.549 1.00 94.69 109 ARG A CA 1
ATOM 823 C C . ARG A 1 109 ? 3.586 -10.530 -1.975 1.00 94.69 109 ARG A C 1
ATOM 825 O O . ARG A 1 109 ? 4.294 -10.967 -2.875 1.00 94.69 109 ARG A O 1
ATOM 832 N N . ARG A 1 110 ? 2.332 -10.112 -2.192 1.00 94.69 110 ARG A N 1
ATOM 833 C CA . ARG A 1 110 ? 1.719 -10.108 -3.536 1.00 94.69 110 ARG A CA 1
ATOM 834 C C . ARG A 1 110 ? 2.339 -9.047 -4.442 1.00 94.69 110 ARG A C 1
ATOM 836 O O . ARG A 1 110 ? 2.579 -9.305 -5.617 1.00 94.69 110 ARG A O 1
ATOM 843 N N . LEU A 1 111 ? 2.628 -7.873 -3.884 1.00 93.94 111 LEU A N 1
ATOM 844 C CA . LEU A 1 111 ? 3.270 -6.774 -4.592 1.00 93.94 111 LEU A CA 1
ATOM 845 C C . LEU A 1 111 ? 4.635 -7.198 -5.137 1.00 93.94 111 LEU A C 1
ATOM 847 O O . LEU A 1 111 ? 4.852 -7.115 -6.342 1.00 93.94 111 LEU A O 1
ATOM 851 N N . THR A 1 112 ? 5.520 -7.714 -4.279 1.00 91.31 112 THR A N 1
ATOM 852 C CA . THR A 1 112 ? 6.870 -8.118 -4.692 1.00 91.31 112 THR A CA 1
ATOM 853 C C . THR A 1 112 ? 6.857 -9.323 -5.626 1.00 91.31 112 THR A C 1
ATOM 855 O O . THR A 1 112 ? 7.672 -9.376 -6.535 1.00 91.31 112 THR A O 1
ATOM 858 N N . ALA A 1 113 ? 5.905 -10.250 -5.468 1.00 90.06 113 ALA A N 1
ATOM 859 C CA . ALA A 1 113 ? 5.788 -11.414 -6.350 1.00 90.06 113 ALA A CA 1
ATOM 860 C C . ALA A 1 113 ? 5.516 -11.050 -7.822 1.00 90.06 113 ALA A C 1
ATOM 862 O O . ALA A 1 113 ? 5.957 -11.771 -8.705 1.00 90.06 113 ALA A O 1
ATOM 863 N N . GLY A 1 114 ? 4.805 -9.950 -8.097 1.00 85.56 114 GLY A N 1
ATOM 864 C CA . GLY A 1 114 ? 4.596 -9.470 -9.474 1.00 85.56 114 GLY A CA 1
ATOM 865 C C . GLY A 1 114 ? 5.589 -8.398 -9.931 1.00 85.56 114 GLY A C 1
ATOM 866 O O . GLY A 1 114 ? 5.582 -8.028 -11.100 1.00 85.56 114 GLY A O 1
ATOM 867 N N . LEU A 1 115 ? 6.441 -7.899 -9.029 1.00 85.69 115 LEU A N 1
ATOM 868 C CA . LEU A 1 115 ? 7.556 -7.003 -9.358 1.00 85.69 115 LEU A CA 1
ATOM 869 C C . LEU A 1 115 ? 8.856 -7.745 -9.662 1.00 85.69 115 LEU A C 1
ATOM 871 O O . LEU A 1 115 ? 9.790 -7.117 -10.152 1.00 85.69 115 LEU A O 1
ATOM 875 N N . ASP A 1 116 ? 8.917 -9.041 -9.366 1.00 73.44 116 ASP A N 1
ATOM 876 C CA . ASP A 1 116 ? 10.074 -9.885 -9.626 1.00 73.44 116 ASP A CA 1
ATOM 877 C C . ASP A 1 116 ? 9.851 -10.757 -10.877 1.00 73.44 116 ASP A C 1
ATOM 879 O O . ASP A 1 116 ? 9.429 -11.910 -10.769 1.00 73.44 116 ASP A O 1
ATOM 883 N N . PRO A 1 117 ? 10.112 -10.240 -12.092 1.00 58.12 117 PRO A N 1
ATOM 884 C CA . PRO A 1 117 ? 10.084 -11.045 -13.306 1.00 58.12 117 PRO A CA 1
ATOM 885 C C . PRO A 1 117 ? 11.305 -11.981 -13.434 1.00 58.12 117 PRO A C 1
ATOM 887 O O . PRO A 1 117 ? 11.413 -12.659 -14.455 1.00 58.12 117 PRO A O 1
ATOM 890 N N . GLY A 1 118 ? 12.227 -12.018 -12.454 1.00 54.81 118 GLY A N 1
ATOM 891 C CA . GLY A 1 118 ? 13.520 -12.705 -12.571 1.00 54.81 118 GLY A CA 1
ATOM 892 C C . GLY A 1 118 ? 14.221 -13.069 -11.252 1.00 54.81 118 GLY A C 1
ATOM 893 O O . GLY A 1 118 ? 15.436 -12.894 -11.156 1.00 54.81 118 GLY A O 1
ATOM 894 N N . GLY A 1 119 ? 13.502 -13.595 -10.252 1.00 43.31 119 GLY A N 1
ATOM 895 C CA . GLY A 1 119 ? 14.091 -14.065 -8.987 1.00 43.31 119 GLY A CA 1
ATOM 896 C C . GLY A 1 119 ? 15.254 -15.052 -9.207 1.00 43.31 119 GLY A C 1
ATOM 897 O O . GLY A 1 119 ? 15.313 -15.706 -10.247 1.00 43.31 119 GLY A O 1
ATOM 898 N N . PRO A 1 120 ? 16.205 -15.176 -8.259 1.00 39.97 120 PRO A N 1
ATOM 899 C CA . PRO A 1 120 ? 17.642 -15.358 -8.496 1.00 39.97 120 PRO A CA 1
ATOM 900 C C . PRO A 1 120 ? 17.991 -16.634 -9.275 1.00 39.97 120 PRO A C 1
ATOM 902 O O . PRO A 1 120 ? 18.341 -17.661 -8.696 1.00 39.97 120 PRO A O 1
ATOM 905 N N . ALA A 1 121 ? 17.959 -16.544 -10.600 1.00 44.97 121 ALA A N 1
ATOM 906 C CA . ALA A 1 121 ? 18.359 -17.598 -11.520 1.00 44.97 121 ALA A CA 1
ATOM 907 C C . ALA A 1 121 ? 19.572 -17.167 -12.356 1.00 44.97 121 ALA A C 1
ATOM 909 O O . ALA A 1 121 ? 19.580 -17.353 -13.561 1.00 44.97 121 ALA A O 1
ATOM 910 N N . GLU A 1 122 ? 20.601 -16.585 -11.732 1.00 41.00 122 GLU A N 1
ATOM 911 C CA . GLU A 1 122 ? 21.935 -16.510 -12.346 1.00 41.00 122 GLU A 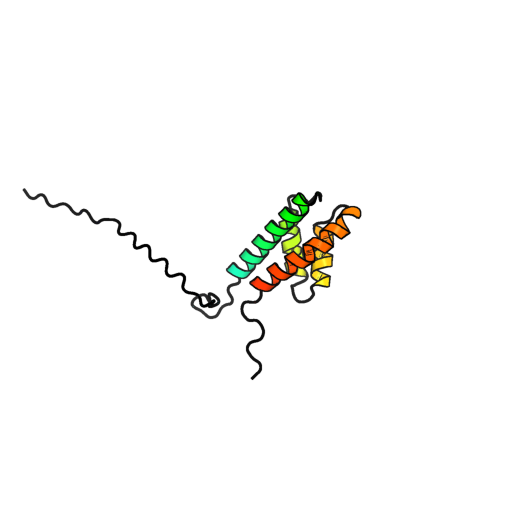CA 1
ATOM 912 C C . GLU A 1 122 ? 23.022 -16.283 -11.284 1.00 41.00 122 GLU A C 1
ATOM 914 O O . GLU A 1 122 ? 23.538 -15.186 -11.078 1.00 41.00 122 GLU A O 1
ATOM 919 N N . ARG A 1 123 ? 23.353 -17.347 -10.548 1.00 40.34 123 ARG A N 1
ATOM 920 C CA . ARG A 1 123 ? 24.683 -17.506 -9.944 1.00 40.34 123 ARG A CA 1
ATOM 921 C C . ARG A 1 123 ? 25.186 -18.899 -10.297 1.00 40.34 123 ARG A C 1
ATOM 923 O O . ARG A 1 123 ? 24.942 -19.845 -9.552 1.00 40.34 123 ARG A O 1
ATOM 930 N N . ALA A 1 124 ? 25.803 -18.996 -11.470 1.00 38.19 124 ALA A N 1
ATOM 931 C CA . ALA A 1 124 ? 26.641 -20.113 -11.891 1.00 38.19 124 ALA A CA 1
ATOM 932 C C . ALA A 1 124 ? 28.103 -19.658 -11.873 1.00 38.19 124 ALA A C 1
ATOM 934 O O . ALA A 1 124 ? 28.343 -18.480 -12.229 1.00 38.19 124 ALA A O 1
#